Protein AF-A0A5M3Q2A0-F1 (afdb_monomer)

Radius of gyration: 18.18 Å; Cα contacts (8 Å, |Δi|>4): 314; chains: 1; bounding box: 42×41×50 Å

Nearest PDB structures (foldseek):
  7hg0-assembly3_C  TM=4.863E-01  e=3.220E+00  Homo sapiens
  9grt-assembly2_B  TM=4.838E-01  e=4.472E+00  Homo sapiens
  7hg0-assembly2_B  TM=4.103E-01  e=4.008E+00  Homo sapiens
  7hh6-assembly3_C  TM=4.462E-01  e=5.270E+00  Homo sapiens
  5vx6-assembly2_B  TM=1.676E-01  e=6.230E-01  Bacillus subtilis subsp. subtilis str. 168

Solvent-accessible surface area (backbone atoms only — not comparable to full-atom values): 9880 Å² total; per-residue (Å²): 130,89,76,76,44,31,24,44,64,92,50,59,88,55,35,67,35,31,39,71,50,89,71,68,88,89,46,79,68,50,44,37,32,24,45,41,86,51,73,72,76,45,77,45,47,42,71,60,45,62,73,46,38,39,75,61,50,70,65,61,62,71,65,61,54,57,42,82,50,30,34,33,46,91,69,67,44,96,64,68,41,61,29,33,30,57,70,35,45,42,93,81,16,39,47,51,32,20,38,67,70,38,50,50,52,45,39,74,67,64,55,61,46,47,77,40,76,91,77,42,27,40,38,35,50,68,48,86,91,43,57,81,92,61,19,64,47,78,28,58,59,46,76,46,68,47,100,88,39,82,43,62,28,24,47,68,61,75,86,42,69,30,40,73,55,56,77,90,75,64,129

Mean predicted aligned error: 7.07 Å

Secondary structure (DSSP, 8-state):
-----EEETTS-TTTT-EEE----GGGTTEEEEEETT--PPEEEEHHHHHHHEEEPPHHHHHH---EEEEEESTT-SSSPEEEEE-S-EETTEE--BEEHHHHHHHHHHSSEEEEETTTTEEEEE--TTS-GGGSEEEEE-EEEEETTEEEEEE-TTTTS-BEEEPGGG--

Structure (mmCIF, N/CA/C/O backbone):
data_AF-A0A5M3Q2A0-F1
#
_entry.id   AF-A0A5M3Q2A0-F1
#
loop_
_atom_site.group_PDB
_atom_site.id
_atom_site.type_symbol
_atom_site.label_atom_id
_atom_site.label_alt_id
_atom_site.label_comp_id
_atom_site.label_asym_id
_atom_site.label_entity_id
_atom_site.label_seq_id
_atom_site.pdbx_PDB_ins_code
_atom_site.Cartn_x
_atom_site.Cartn_y
_atom_site.Cartn_z
_atom_site.occupancy
_atom_site.B_iso_or_equiv
_atom_site.auth_seq_id
_atom_site.auth_comp_id
_atom_site.auth_asym_id
_atom_site.auth_atom_id
_atom_site.pdbx_PDB_model_num
ATOM 1 N N . MET A 1 1 ? 6.963 1.954 18.892 1.00 33.84 1 MET A N 1
ATOM 2 C CA . MET A 1 1 ? 5.756 1.931 19.747 1.00 33.84 1 MET A CA 1
ATOM 3 C C . MET A 1 1 ? 4.751 1.045 19.039 1.00 33.84 1 MET A C 1
ATOM 5 O O . MET A 1 1 ? 4.616 1.210 17.837 1.00 33.84 1 MET A O 1
ATOM 9 N N . SER A 1 2 ? 4.137 0.071 19.714 1.00 40.69 2 SER A N 1
ATOM 10 C CA . SER A 1 2 ? 3.077 -0.729 19.086 1.00 40.69 2 SER A CA 1
ATOM 11 C C . SER A 1 2 ? 1.859 0.172 18.900 1.00 40.69 2 SER A C 1
ATOM 13 O O . SER A 1 2 ? 1.256 0.597 19.886 1.00 40.69 2 SER A O 1
ATOM 15 N N . THR A 1 3 ? 1.567 0.553 17.660 1.00 63.84 3 THR A N 1
ATOM 16 C CA . THR A 1 3 ? 0.377 1.329 17.318 1.00 63.84 3 THR A CA 1
ATOM 17 C C . THR A 1 3 ? -0.783 0.346 17.248 1.00 63.84 3 THR A C 1
ATOM 19 O O . THR A 1 3 ? -0.898 -0.431 16.302 1.00 63.84 3 THR A O 1
ATOM 22 N N . ASP A 1 4 ? -1.606 0.316 18.293 1.00 82.06 4 ASP A N 1
ATOM 23 C CA . ASP A 1 4 ? -2.786 -0.544 18.325 1.00 82.06 4 ASP A CA 1
ATOM 24 C C . ASP A 1 4 ? -3.669 -0.280 17.094 1.00 82.06 4 ASP A C 1
ATOM 26 O O . ASP A 1 4 ? -4.100 0.850 16.867 1.00 82.06 4 ASP A O 1
ATOM 30 N N . THR A 1 5 ? -3.931 -1.326 16.307 1.00 87.88 5 THR A N 1
ATOM 31 C CA . THR A 1 5 ? -4.791 -1.260 15.118 1.00 87.88 5 THR A CA 1
ATOM 32 C C . THR A 1 5 ? -6.201 -1.717 15.469 1.00 87.88 5 THR A C 1
ATOM 34 O O . THR A 1 5 ? -6.376 -2.736 16.141 1.00 87.88 5 THR A O 1
ATOM 37 N N . TYR A 1 6 ? -7.207 -0.986 14.993 1.00 91.88 6 TYR A N 1
ATOM 38 C CA . TYR A 1 6 ? -8.621 -1.313 15.185 1.00 91.88 6 TYR A CA 1
ATOM 39 C C . TYR A 1 6 ? -9.318 -1.433 13.830 1.00 91.88 6 TYR A C 1
ATOM 41 O O . TYR A 1 6 ? -8.899 -0.790 12.871 1.00 91.88 6 TYR A O 1
ATOM 49 N N . ILE A 1 7 ? -10.374 -2.243 13.758 1.00 92.75 7 ILE A N 1
ATOM 50 C CA . ILE A 1 7 ? -11.272 -2.357 12.597 1.00 92.75 7 ILE A CA 1
ATOM 51 C C . ILE A 1 7 ? -12.733 -2.397 13.075 1.00 92.75 7 ILE A C 1
ATOM 53 O O . ILE A 1 7 ? -12.967 -2.810 14.220 1.00 92.75 7 ILE A O 1
ATOM 57 N N . PRO A 1 8 ? -13.719 -2.013 12.244 1.00 92.44 8 PRO A N 1
ATOM 58 C CA . PRO A 1 8 ? -15.124 -2.302 12.512 1.00 92.44 8 PRO A CA 1
ATOM 59 C C . PRO A 1 8 ? -15.338 -3.802 12.737 1.00 92.44 8 PRO A C 1
ATOM 61 O O . PRO A 1 8 ? -14.699 -4.634 12.086 1.00 92.44 8 PRO A O 1
ATOM 64 N N . LYS A 1 9 ? -16.200 -4.173 13.686 1.00 93.56 9 LYS A N 1
ATOM 65 C CA . LYS A 1 9 ? -16.413 -5.579 14.079 1.00 93.56 9 LYS A CA 1
ATOM 66 C C . LYS A 1 9 ? -16.978 -6.440 12.952 1.00 93.56 9 LYS A C 1
ATOM 68 O O . LYS A 1 9 ? -16.742 -7.644 12.943 1.00 93.56 9 LYS A O 1
ATOM 73 N N . GLU A 1 10 ? -17.713 -5.825 12.039 1.00 91.12 10 GLU A N 1
ATOM 74 C CA . GLU A 1 10 ? -18.283 -6.425 10.838 1.00 91.12 10 GLU A CA 1
ATOM 75 C C . GLU A 1 10 ? -17.240 -6.710 9.747 1.00 91.12 10 GLU A C 1
ATOM 77 O O . GLU A 1 10 ? -17.502 -7.510 8.850 1.00 91.12 10 GLU A O 1
ATOM 82 N N . ASN A 1 11 ? -16.054 -6.101 9.835 1.00 88.69 11 ASN A N 1
ATOM 83 C CA . ASN A 1 11 ? -15.006 -6.243 8.835 1.00 88.69 11 ASN A CA 1
ATOM 84 C C . ASN A 1 11 ? -13.978 -7.319 9.208 1.00 88.69 11 ASN A C 1
ATOM 86 O O . ASN A 1 11 ? -13.802 -7.719 10.364 1.00 88.69 11 ASN A O 1
ATOM 90 N N . THR A 1 12 ? -13.240 -7.758 8.188 1.00 86.81 12 THR A N 1
ATOM 91 C CA . THR A 1 12 ? -12.079 -8.640 8.334 1.00 86.81 12 THR A CA 1
ATOM 92 C C . THR A 1 12 ? -10.811 -7.847 8.059 1.00 86.81 12 THR A C 1
ATOM 94 O O . THR A 1 12 ? -10.735 -7.124 7.066 1.00 86.81 12 THR A O 1
ATOM 97 N N . TYR A 1 13 ? -9.814 -7.979 8.937 1.00 86.50 13 TYR A N 1
ATOM 98 C CA . TYR A 1 13 ? -8.511 -7.361 8.724 1.00 86.50 13 TYR A CA 1
ATOM 99 C C . TYR A 1 13 ? -7.904 -7.884 7.404 1.00 86.50 13 TYR A C 1
ATOM 101 O O . TYR A 1 13 ? -7.941 -9.093 7.177 1.00 86.50 13 TYR A O 1
ATOM 109 N N . PRO A 1 14 ? -7.361 -7.012 6.538 1.00 84.50 14 PRO A N 1
ATOM 110 C CA . PRO A 1 14 ? -6.960 -5.645 6.852 1.00 84.50 14 PRO A CA 1
ATOM 111 C C . PRO A 1 14 ? -7.940 -4.523 6.472 1.00 84.50 14 PRO A C 1
ATOM 113 O O . PRO A 1 14 ? -7.608 -3.346 6.616 1.00 84.50 14 PRO A O 1
ATOM 116 N N . ASN A 1 15 ? -9.163 -4.861 6.065 1.00 84.06 15 ASN A N 1
ATOM 117 C CA . ASN A 1 15 ? -10.140 -3.892 5.576 1.00 84.06 15 ASN A CA 1
ATOM 118 C C . ASN A 1 15 ? -10.833 -3.103 6.691 1.00 84.06 15 ASN A C 1
ATOM 120 O O . ASN A 1 15 ? -11.289 -3.651 7.697 1.00 84.06 15 ASN A O 1
ATOM 124 N N . GLY A 1 16 ? -10.937 -1.786 6.491 1.00 83.69 16 GLY A N 1
ATOM 125 C CA . GLY A 1 16 ? -11.481 -0.851 7.478 1.00 83.69 16 GLY A CA 1
ATOM 126 C C . GLY A 1 16 ? -10.552 -0.599 8.665 1.00 83.69 16 GLY A C 1
ATOM 127 O O . GLY A 1 16 ? -11.022 -0.171 9.716 1.00 83.69 16 GLY A O 1
ATOM 128 N N . ALA A 1 17 ? -9.253 -0.885 8.531 1.00 88.44 17 ALA A N 1
ATOM 129 C CA . ALA A 1 17 ? -8.281 -0.537 9.556 1.00 88.44 17 ALA A CA 1
ATOM 130 C C . ALA A 1 17 ? -8.294 0.972 9.815 1.00 88.44 17 ALA A C 1
ATOM 132 O O . ALA A 1 17 ? -8.385 1.773 8.888 1.00 88.44 17 ALA A O 1
ATOM 133 N N . ILE A 1 18 ? -8.209 1.351 11.086 1.00 88.69 18 ILE A N 1
ATOM 134 C CA . ILE A 1 18 ? -8.164 2.743 11.525 1.00 88.69 18 ILE A CA 1
ATOM 135 C C . ILE A 1 18 ? -6.938 2.998 12.398 1.00 88.69 18 ILE A C 1
ATOM 137 O O . ILE A 1 18 ? -6.455 2.114 13.116 1.00 88.69 18 ILE A O 1
ATOM 141 N N . THR A 1 19 ? -6.485 4.246 12.372 1.00 85.94 19 THR A N 1
ATOM 142 C CA . THR A 1 19 ? -5.445 4.777 13.249 1.00 85.94 19 THR A CA 1
ATOM 143 C C . THR A 1 19 ? -6.089 5.675 14.297 1.00 85.94 19 THR A C 1
ATOM 145 O O . THR A 1 19 ? -6.856 6.580 13.969 1.00 85.94 19 THR A O 1
ATOM 148 N N . ILE A 1 20 ? -5.767 5.448 15.572 1.00 87.50 20 ILE A N 1
ATOM 149 C CA . ILE A 1 20 ? -6.237 6.305 16.664 1.00 87.50 20 ILE A CA 1
ATOM 150 C C . ILE A 1 20 ? -5.435 7.608 16.675 1.00 87.50 20 ILE A C 1
ATOM 152 O O . ILE A 1 20 ? -4.225 7.610 16.901 1.00 87.50 20 ILE A O 1
ATOM 156 N N . CYS A 1 21 ? -6.128 8.728 16.493 1.00 80.06 21 CYS A N 1
ATOM 157 C CA . CYS A 1 21 ? -5.561 10.069 16.545 1.00 80.06 21 CYS A CA 1
ATOM 158 C C . CYS A 1 21 ? -5.752 10.619 17.963 1.00 80.06 21 CYS A C 1
ATOM 160 O O . CYS A 1 21 ? -6.803 11.171 18.282 1.00 80.06 21 CYS A O 1
ATOM 162 N N . ARG A 1 22 ? -4.780 10.463 18.865 1.00 66.56 22 ARG A N 1
ATOM 163 C CA . ARG A 1 22 ? -4.908 11.055 20.209 1.00 66.56 22 ARG A CA 1
ATOM 164 C C . ARG A 1 22 ? -4.638 12.562 20.148 1.00 66.56 22 ARG A C 1
ATOM 166 O O . ARG A 1 22 ? -3.514 12.961 19.869 1.00 66.56 22 ARG A O 1
ATOM 173 N N . PHE A 1 23 ? -5.634 13.388 20.474 1.00 54.94 23 PHE A N 1
ATOM 174 C CA . PHE A 1 23 ? -5.451 14.825 20.707 1.00 54.94 23 PHE A CA 1
ATOM 175 C C . PHE A 1 23 ? -6.057 15.244 22.051 1.00 54.94 23 PHE A C 1
ATOM 177 O O . PHE A 1 23 ? -7.256 15.077 22.235 1.00 54.94 23 PHE A O 1
ATOM 184 N N . SER A 1 24 ? -5.217 15.858 22.900 1.00 52.09 24 SER A N 1
ATOM 185 C CA . SER A 1 24 ? -5.520 16.666 24.101 1.00 52.09 24 SER A CA 1
ATOM 186 C C . SER A 1 24 ? -6.352 16.024 25.232 1.00 52.09 24 SER A C 1
ATOM 188 O O . SER A 1 24 ? -7.423 15.467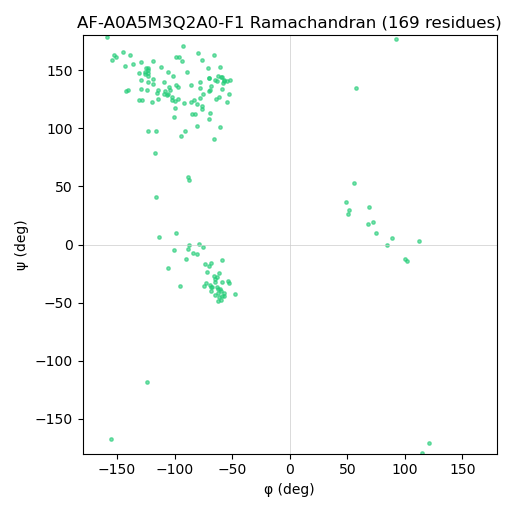 25.023 1.00 52.09 24 SER A O 1
ATOM 190 N N . GLU A 1 25 ? -5.901 16.208 26.481 1.00 57.47 25 GLU A N 1
ATOM 191 C CA . GLU A 1 25 ? -6.606 15.812 27.720 1.00 57.47 25 GLU A CA 1
ATOM 192 C C . GLU A 1 25 ? -7.999 16.460 27.880 1.00 57.47 25 GLU A C 1
ATOM 194 O O . GLU A 1 25 ? -8.804 16.013 28.694 1.00 57.47 25 GLU A O 1
ATOM 199 N N . GLN A 1 26 ? -8.318 17.489 27.085 1.00 60.12 26 GLN A N 1
ATOM 200 C CA . GLN A 1 26 ? -9.606 18.193 27.118 1.00 60.12 26 GLN A CA 1
ATOM 201 C C . GLN A 1 26 ? -10.768 17.408 26.473 1.00 60.12 26 GLN A C 1
ATOM 203 O O . GLN A 1 26 ? -11.906 17.873 26.512 1.00 60.12 26 GLN A O 1
ATOM 208 N N . GLU A 1 27 ? -10.516 16.219 25.913 1.00 61.53 27 GLU A N 1
ATOM 209 C CA . GLU A 1 27 ? -11.526 15.371 25.258 1.00 61.53 27 GLU A CA 1
ATOM 210 C C . GLU A 1 27 ? -11.752 14.017 25.948 1.00 61.53 27 GLU A C 1
ATOM 212 O O . GLU A 1 27 ? -11.930 12.985 25.299 1.00 61.53 27 GLU A O 1
ATOM 217 N N . ALA A 1 28 ? -11.773 14.008 27.282 1.00 71.88 28 ALA A N 1
ATOM 218 C CA . ALA A 1 28 ? -12.091 12.809 28.054 1.00 71.88 28 ALA A CA 1
ATOM 219 C C . ALA A 1 28 ? -13.427 12.165 27.604 1.00 71.88 28 ALA A C 1
ATOM 221 O O . ALA A 1 28 ? -14.457 12.837 27.503 1.00 71.88 28 ALA A O 1
ATOM 222 N N . GLY A 1 29 ? -13.405 10.854 27.336 1.00 81.75 29 GLY A N 1
ATOM 223 C CA . GLY A 1 29 ? -14.577 10.044 26.967 1.00 81.75 29 GLY A CA 1
ATOM 224 C C . GLY A 1 29 ? -14.903 9.965 25.469 1.00 81.75 29 GLY A C 1
ATOM 225 O O . GLY A 1 29 ? -15.936 9.395 25.105 1.00 81.75 29 GLY A O 1
ATOM 226 N N . TYR A 1 30 ? -14.057 10.517 24.592 1.00 87.62 30 TYR A N 1
ATOM 227 C CA . TYR A 1 30 ? -14.200 10.406 23.138 1.00 87.62 30 TYR A CA 1
ATOM 228 C C . TYR A 1 30 ? -12.957 9.795 22.491 1.00 87.62 30 TYR A C 1
ATOM 230 O O . TYR A 1 30 ? -11.828 10.066 22.891 1.00 87.62 30 TYR A O 1
ATOM 238 N N . VAL A 1 31 ? -13.177 9.018 21.430 1.00 88.50 31 VAL A N 1
ATOM 239 C CA . VAL A 1 31 ? -12.118 8.493 20.567 1.00 88.50 31 VAL A CA 1
ATOM 240 C C . VAL A 1 31 ? -12.138 9.251 19.248 1.00 88.50 31 VAL A C 1
ATOM 242 O O . VAL A 1 31 ? -13.184 9.377 18.603 1.00 88.50 31 VAL A O 1
ATOM 245 N N . LYS A 1 32 ? -10.964 9.746 18.856 1.00 89.81 32 LYS A N 1
ATOM 246 C CA . LYS A 1 32 ? -10.688 10.293 17.530 1.00 89.81 32 LYS A CA 1
ATOM 247 C C . LYS A 1 32 ? -9.872 9.299 16.727 1.00 89.81 32 LYS A C 1
ATOM 249 O O . LYS A 1 32 ? -8.906 8.729 17.237 1.00 89.81 32 LYS A O 1
ATOM 254 N N . PHE A 1 33 ? -10.248 9.100 15.478 1.00 89.69 33 PHE A N 1
ATOM 255 C CA . PHE A 1 33 ? -9.577 8.152 14.602 1.00 89.69 33 PHE A CA 1
ATOM 256 C C . PHE A 1 33 ? -9.763 8.544 13.141 1.00 89.69 33 PHE A C 1
ATOM 258 O O . PHE A 1 33 ? -10.704 9.257 12.798 1.00 89.69 33 PHE A O 1
ATOM 265 N N . ALA A 1 34 ? -8.875 8.058 12.288 1.00 87.56 34 ALA A N 1
ATOM 266 C CA . ALA A 1 34 ? -8.969 8.181 10.839 1.00 87.56 34 ALA A CA 1
ATOM 267 C C . ALA A 1 34 ? -8.791 6.794 10.203 1.00 87.56 34 ALA A C 1
ATOM 269 O O . ALA A 1 34 ? -8.200 5.916 10.844 1.00 87.56 34 ALA A O 1
ATOM 270 N N . PRO A 1 35 ? -9.277 6.572 8.970 1.00 85.75 35 PRO A N 1
ATOM 271 C CA . PRO A 1 35 ? -8.901 5.393 8.202 1.00 85.75 35 PRO A CA 1
ATOM 272 C C . PRO A 1 35 ? -7.375 5.258 8.129 1.00 85.75 35 PRO A C 1
ATOM 274 O O . PRO A 1 35 ? -6.640 6.247 8.055 1.00 85.75 35 PRO A O 1
ATOM 277 N N . MET A 1 36 ? -6.887 4.024 8.206 1.00 78.69 36 MET A N 1
ATOM 278 C CA . MET A 1 36 ? -5.476 3.724 8.004 1.00 78.69 36 MET A CA 1
ATOM 279 C C . MET A 1 36 ? -5.117 4.086 6.562 1.00 78.69 36 MET A C 1
ATOM 281 O O . MET A 1 36 ? -5.789 3.640 5.639 1.00 78.69 36 MET A O 1
ATOM 285 N N . GLY A 1 37 ? -4.098 4.931 6.395 1.00 68.88 37 GLY A N 1
ATOM 286 C CA . GLY A 1 37 ? -3.748 5.532 5.107 1.00 68.88 37 GLY A CA 1
ATOM 287 C C . GLY A 1 37 ? -4.205 6.988 4.935 1.00 68.88 37 GLY A C 1
ATOM 288 O O . GLY A 1 37 ? -3.675 7.695 4.089 1.00 68.88 37 GLY A O 1
ATOM 289 N N . GLY A 1 38 ? -5.099 7.492 5.790 1.00 71.94 38 GLY A N 1
ATOM 290 C CA . GLY A 1 38 ? -5.529 8.894 5.780 1.00 71.94 38 GLY A CA 1
ATOM 291 C C . GLY A 1 38 ? -7.005 9.071 5.431 1.00 71.94 38 GLY A C 1
ATOM 292 O O . GLY A 1 38 ? -7.742 8.107 5.257 1.00 71.94 38 GLY A O 1
ATOM 293 N N . GLY A 1 39 ? -7.460 10.324 5.386 1.00 76.81 39 GLY A N 1
ATOM 294 C CA . GLY A 1 39 ? -8.871 10.680 5.213 1.00 76.81 39 GLY A CA 1
ATOM 295 C C . GLY A 1 39 ? -9.422 11.516 6.376 1.00 76.81 39 GLY A C 1
ATOM 296 O O . GLY A 1 39 ? -8.658 11.984 7.226 1.00 76.81 39 GLY A O 1
ATOM 297 N N . PRO A 1 40 ? -10.747 11.748 6.426 1.00 83.00 40 PRO A N 1
ATOM 298 C CA . PRO A 1 40 ? -11.351 12.584 7.455 1.00 83.00 40 PRO A CA 1
ATOM 299 C C . PRO A 1 40 ? -11.165 11.981 8.852 1.00 83.00 40 PRO A C 1
ATOM 301 O O . PRO A 1 40 ? -11.295 10.774 9.062 1.00 83.00 40 PRO A O 1
ATOM 304 N N . VAL A 1 41 ? -10.901 12.849 9.830 1.00 88.31 41 VAL A N 1
ATOM 305 C CA . VAL A 1 41 ? -10.849 12.460 11.242 1.00 88.31 41 VAL A CA 1
ATOM 306 C C . VAL A 1 41 ? -12.270 12.384 11.788 1.00 88.31 41 VAL A C 1
ATOM 308 O O . VAL A 1 41 ? -13.002 13.375 11.818 1.00 88.31 41 VAL A O 1
ATOM 311 N N . TYR A 1 42 ? -12.640 11.207 12.274 1.00 89.44 42 TYR A N 1
ATOM 312 C CA . TYR A 1 42 ? -13.904 10.950 12.945 1.00 89.44 42 TYR A CA 1
ATOM 313 C C . TYR A 1 42 ? -13.760 11.086 14.458 1.00 89.44 42 TYR A C 1
ATOM 315 O O . TYR A 1 42 ? -12.673 10.950 15.023 1.00 89.44 42 TYR A O 1
ATOM 323 N N . ARG A 1 43 ? -14.889 11.332 15.127 1.00 90.81 43 ARG A N 1
ATOM 324 C CA . ARG A 1 43 ? -14.987 11.415 16.587 1.00 90.81 43 ARG A CA 1
ATOM 325 C C . ARG A 1 43 ? -16.267 10.749 17.072 1.00 90.81 43 ARG A C 1
ATOM 327 O O . ARG A 1 43 ? -17.345 11.049 16.561 1.00 90.81 43 ARG A O 1
ATOM 334 N N . MET A 1 44 ? -16.170 9.911 18.102 1.00 92.50 44 MET A N 1
ATOM 335 C CA . MET A 1 44 ? -17.343 9.335 18.774 1.00 92.50 44 MET A CA 1
ATOM 336 C C . MET A 1 44 ? -17.075 9.022 20.253 1.00 92.50 44 MET A C 1
ATOM 338 O O . MET A 1 44 ? -15.911 8.953 20.645 1.00 92.50 44 MET A O 1
ATOM 342 N N . PRO A 1 45 ? -18.121 8.853 21.085 1.00 92.44 45 PRO A N 1
ATOM 343 C CA . PRO A 1 45 ? -17.953 8.428 22.473 1.00 92.44 45 PRO A CA 1
ATOM 344 C C . PRO A 1 45 ? -17.240 7.076 22.573 1.00 92.44 45 PRO A C 1
ATOM 346 O O . PRO A 1 45 ? -17.493 6.190 21.756 1.00 92.44 45 PRO A O 1
ATOM 349 N N . GLU A 1 46 ? -16.409 6.900 23.599 1.00 89.94 46 GLU A N 1
ATOM 350 C CA . GLU A 1 46 ? -15.616 5.679 23.815 1.00 89.94 46 GLU A CA 1
ATOM 351 C C . GLU A 1 46 ? -16.482 4.415 23.896 1.00 89.94 46 GLU A C 1
ATOM 353 O O . GLU A 1 46 ? -16.212 3.448 23.193 1.00 89.94 46 GLU A O 1
ATOM 358 N N . ALA A 1 47 ? -17.604 4.459 24.621 1.00 90.88 47 ALA A N 1
ATOM 359 C CA . ALA A 1 47 ? -18.536 3.329 24.690 1.00 90.88 47 ALA A CA 1
ATOM 360 C C . ALA A 1 47 ? -19.055 2.906 23.301 1.00 90.88 47 ALA A C 1
ATOM 362 O O . ALA A 1 47 ? -19.090 1.724 22.971 1.00 90.88 47 ALA A O 1
ATOM 363 N N . LYS A 1 48 ? -19.390 3.877 22.440 1.00 93.50 48 LYS A N 1
ATOM 364 C CA . LYS A 1 48 ? -19.841 3.594 21.069 1.00 93.50 48 LYS A CA 1
ATOM 365 C C . LYS A 1 48 ? -18.701 3.054 20.202 1.00 93.50 48 LYS A C 1
ATOM 367 O O . LYS A 1 48 ? -18.929 2.213 19.331 1.00 93.50 48 LYS A O 1
ATOM 372 N N . PHE A 1 49 ? -17.479 3.528 20.434 1.00 92.62 49 PHE A N 1
ATOM 373 C CA . PHE A 1 49 ? -16.293 3.013 19.762 1.00 92.62 49 PHE A CA 1
ATOM 374 C C . PHE A 1 49 ? -16.068 1.538 20.108 1.00 92.62 49 PHE A C 1
ATOM 376 O O . PHE A 1 49 ? -15.936 0.722 19.203 1.00 92.62 49 PHE A O 1
ATOM 383 N N . GLU A 1 50 ? -16.114 1.171 21.388 1.00 91.38 50 GLU A N 1
ATOM 384 C CA . GLU A 1 50 ? -15.970 -0.220 21.837 1.00 91.38 50 GLU A CA 1
ATOM 385 C C . GLU A 1 50 ? -17.108 -1.130 21.356 1.00 91.38 50 GLU A C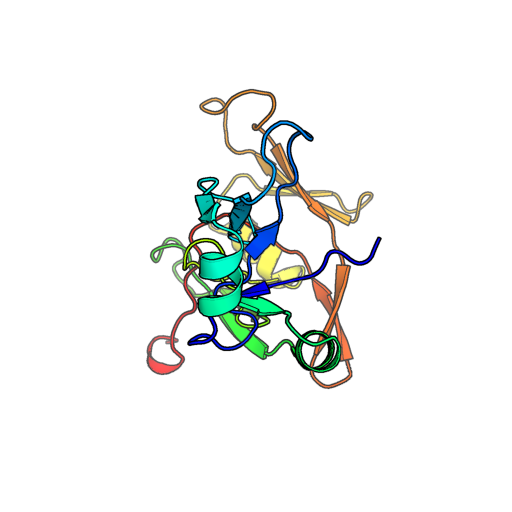 1
ATOM 387 O O . GLU A 1 50 ? -16.900 -2.324 21.132 1.00 91.38 50 GLU A O 1
ATOM 392 N N . GLU A 1 51 ? -18.315 -0.592 21.158 1.00 94.94 51 GLU A N 1
ATOM 393 C CA . GLU A 1 51 ? -19.433 -1.313 20.539 1.00 94.94 51 GLU A CA 1
ATOM 394 C C . GLU A 1 51 ? -19.193 -1.596 19.051 1.00 94.94 51 GLU A C 1
ATOM 396 O O . GLU A 1 51 ? -19.542 -2.684 18.590 1.00 94.94 51 GLU A O 1
ATOM 401 N N . THR A 1 52 ? -18.552 -0.670 18.333 1.00 94.56 52 THR A N 1
ATOM 402 C CA . THR A 1 52 ? -18.420 -0.698 16.863 1.00 94.56 52 THR A CA 1
ATOM 403 C C . THR A 1 52 ? -17.110 -1.331 16.391 1.00 94.56 52 THR A C 1
ATOM 405 O O . THR A 1 52 ? -17.087 -2.032 15.385 1.00 94.56 52 THR A O 1
ATOM 408 N N . PHE A 1 53 ? -16.014 -1.126 17.121 1.00 94.44 53 PHE A N 1
ATOM 409 C CA . PHE A 1 53 ? -14.669 -1.521 16.715 1.00 94.44 53 PHE A CA 1
ATOM 410 C C . PHE A 1 53 ? -14.120 -2.642 17.590 1.00 94.44 53 PHE A C 1
ATOM 412 O O . PHE A 1 53 ? -14.459 -2.791 18.766 1.00 94.44 53 PHE A O 1
ATOM 419 N N . ARG A 1 54 ? -13.219 -3.432 17.011 1.00 93.94 54 ARG A N 1
ATOM 420 C CA . ARG A 1 54 ? -12.383 -4.384 17.739 1.00 93.94 54 ARG A CA 1
ATOM 421 C C . ARG A 1 54 ? -10.919 -4.098 17.471 1.00 93.94 54 ARG A C 1
ATOM 423 O O . ARG A 1 54 ? -10.540 -3.699 16.371 1.00 93.94 54 ARG A O 1
ATOM 430 N N . LYS A 1 55 ? -10.092 -4.358 18.477 1.00 92.00 55 LYS A N 1
ATOM 431 C CA . LYS A 1 55 ? -8.643 -4.383 18.308 1.00 92.00 55 LYS A CA 1
ATOM 432 C C . LYS A 1 55 ? -8.263 -5.592 17.453 1.00 92.00 55 LYS A C 1
ATOM 434 O O . LYS A 1 55 ? -8.748 -6.699 17.695 1.00 92.00 55 LYS A O 1
ATOM 439 N N . VAL A 1 56 ? -7.407 -5.375 16.463 1.00 91.00 56 VAL A N 1
ATOM 440 C CA . VAL A 1 56 ? -6.850 -6.449 15.639 1.00 91.00 56 VAL A CA 1
ATOM 441 C C . VAL A 1 56 ? -5.794 -7.177 16.462 1.00 91.00 56 VAL A C 1
ATOM 443 O O . VAL A 1 56 ? -4.925 -6.551 17.076 1.00 91.00 56 VAL A O 1
ATOM 446 N N . SER A 1 57 ? -5.884 -8.504 16.519 1.00 90.06 57 SER A N 1
ATOM 447 C CA . SER A 1 57 ? -4.891 -9.300 17.239 1.00 90.06 57 SER A CA 1
ATOM 448 C C . SER A 1 57 ? -3.553 -9.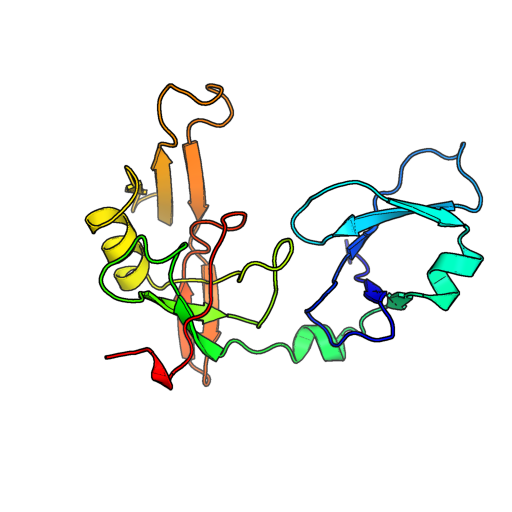317 16.495 1.00 90.06 57 SER A C 1
ATOM 450 O O . SER A 1 57 ? -3.505 -9.260 15.268 1.00 90.06 57 SER A O 1
ATOM 452 N N . GLN A 1 58 ? -2.445 -9.480 17.224 1.00 85.69 58 GLN A N 1
ATOM 453 C CA . GLN A 1 58 ? -1.130 -9.627 16.589 1.00 85.69 58 GLN A CA 1
ATOM 454 C C . GLN A 1 58 ? -1.086 -10.833 15.638 1.00 85.69 58 GLN A C 1
ATOM 456 O O . GLN A 1 58 ? -0.407 -10.792 14.621 1.00 85.69 58 GLN A O 1
ATOM 461 N N . ASN A 1 59 ? -1.836 -11.895 15.949 1.00 87.75 59 ASN A N 1
ATOM 462 C CA . ASN A 1 59 ? -1.941 -13.065 15.087 1.00 87.75 59 ASN A CA 1
ATOM 463 C C . ASN A 1 59 ? -2.620 -12.732 13.750 1.00 87.75 59 ASN A C 1
ATOM 465 O O . ASN A 1 59 ? -2.134 -13.155 12.712 1.00 87.75 59 ASN A O 1
ATOM 469 N N . GLU A 1 60 ? -3.709 -11.959 13.748 1.00 88.81 60 GLU A N 1
ATOM 470 C CA . GLU A 1 60 ? -4.330 -11.492 12.498 1.00 88.81 60 GLU A CA 1
ATOM 471 C C . GLU A 1 60 ? -3.376 -10.613 11.689 1.00 88.81 60 GLU A C 1
ATOM 473 O O . GLU A 1 60 ? -3.263 -10.809 10.485 1.00 88.81 60 GLU A O 1
ATOM 478 N N . ILE A 1 61 ? -2.639 -9.711 12.348 1.00 84.94 61 ILE A N 1
ATOM 479 C CA . ILE A 1 61 ? -1.633 -8.867 11.688 1.00 84.94 61 ILE A CA 1
ATOM 480 C C . ILE A 1 61 ? -0.553 -9.727 11.023 1.00 84.94 61 ILE A C 1
ATOM 482 O O . ILE A 1 61 ? -0.231 -9.517 9.859 1.00 84.94 61 ILE A O 1
ATOM 486 N N . ASN A 1 62 ? -0.026 -10.717 11.745 1.00 83.62 62 ASN A N 1
ATOM 487 C CA . ASN A 1 62 ? 1.049 -11.584 11.259 1.00 83.62 62 ASN A CA 1
ATOM 488 C C . ASN A 1 62 ? 0.592 -12.572 10.174 1.00 83.62 62 ASN A C 1
ATOM 490 O O . ASN A 1 62 ? 1.420 -13.067 9.415 1.00 83.62 62 ASN A O 1
ATOM 494 N N . ASN A 1 63 ? -0.703 -12.892 10.119 1.00 85.88 63 ASN A N 1
ATOM 495 C CA . ASN A 1 63 ? -1.257 -13.819 9.131 1.00 85.88 63 ASN A CA 1
ATOM 496 C C . ASN A 1 63 ? -1.679 -13.134 7.831 1.00 85.88 63 ASN A C 1
ATOM 498 O O . ASN A 1 63 ? -2.073 -13.828 6.897 1.00 85.88 63 ASN A O 1
ATOM 502 N N . VAL A 1 64 ? -1.589 -11.806 7.740 1.00 86.88 64 VAL A N 1
ATOM 503 C CA . VAL A 1 64 ? -1.767 -11.124 6.462 1.00 86.88 64 VAL A CA 1
ATOM 504 C C . VAL A 1 64 ? -0.588 -11.457 5.559 1.00 86.88 64 VAL A C 1
ATOM 506 O O . VAL A 1 64 ? 0.551 -11.091 5.834 1.00 86.88 64 VAL A O 1
ATOM 509 N N . GLN A 1 65 ? -0.891 -12.181 4.489 1.00 90.50 65 GLN A N 1
ATOM 510 C CA . GLN A 1 65 ? 0.068 -12.583 3.472 1.00 90.50 65 GLN A CA 1
ATOM 511 C C . GLN A 1 65 ? -0.138 -11.745 2.218 1.00 90.50 65 GLN A C 1
ATOM 513 O O . GLN A 1 65 ? -1.260 -11.348 1.897 1.00 90.50 65 GLN A O 1
ATOM 518 N N . TYR A 1 66 ? 0.953 -11.510 1.500 1.00 93.56 66 TYR A N 1
ATOM 519 C CA . TYR A 1 66 ? 0.865 -10.992 0.148 1.00 93.56 66 TYR A CA 1
ATOM 520 C C . TYR A 1 66 ? 0.302 -12.061 -0.786 1.00 93.56 66 TYR A C 1
ATOM 522 O O . TYR A 1 66 ? 0.618 -13.247 -0.663 1.00 93.56 66 TYR A O 1
ATOM 530 N N . ARG A 1 67 ? -0.508 -11.622 -1.744 1.00 94.75 67 ARG A N 1
ATOM 531 C CA . ARG A 1 67 ? -0.925 -12.404 -2.907 1.00 94.75 67 ARG A CA 1
ATOM 532 C C . ARG A 1 67 ? -0.617 -11.630 -4.180 1.00 94.75 67 ARG A C 1
ATOM 534 O O . ARG A 1 67 ? -0.668 -10.402 -4.165 1.00 94.75 67 ARG A O 1
ATOM 541 N N . ALA A 1 68 ? -0.318 -12.349 -5.255 1.00 96.00 68 ALA A N 1
ATOM 542 C CA . ALA A 1 68 ? -0.191 -11.754 -6.577 1.00 96.00 68 ALA A CA 1
ATOM 543 C C . ALA A 1 68 ? -1.567 -11.302 -7.094 1.00 96.00 68 ALA A C 1
ATOM 545 O O . ALA A 1 68 ? -2.579 -11.966 -6.840 1.00 96.00 68 ALA A O 1
ATOM 546 N N . ALA A 1 69 ? -1.590 -10.174 -7.795 1.00 95.38 69 ALA A N 1
ATOM 547 C CA . ALA A 1 69 ? -2.756 -9.633 -8.486 1.00 95.38 69 ALA A CA 1
ATOM 548 C C . ALA A 1 69 ? -2.309 -8.647 -9.580 1.00 95.38 69 ALA A C 1
ATOM 550 O O . ALA A 1 69 ? -1.112 -8.407 -9.761 1.00 95.38 69 ALA A O 1
ATOM 551 N N . TYR A 1 70 ? -3.274 -8.098 -10.311 1.00 94.94 70 TYR A N 1
ATOM 552 C CA . TYR A 1 70 ? -3.051 -7.111 -11.360 1.00 94.94 70 TYR A CA 1
ATOM 553 C C . TYR A 1 70 ? -3.763 -5.815 -11.004 1.00 94.94 70 TYR A C 1
ATOM 555 O O . TYR A 1 70 ? -4.860 -5.855 -10.448 1.00 94.94 70 TYR A O 1
ATOM 563 N N . PHE A 1 71 ? -3.138 -4.682 -11.316 1.00 94.44 71 PHE A N 1
ATOM 564 C CA . PHE A 1 71 ? -3.615 -3.373 -10.884 1.00 94.44 71 PHE A CA 1
ATOM 565 C C . PHE A 1 71 ? -3.678 -2.374 -12.032 1.00 94.44 71 PHE A C 1
ATOM 567 O O . PHE A 1 71 ? -2.862 -2.421 -12.953 1.00 94.44 71 PHE A O 1
ATOM 574 N N . ASN A 1 72 ? -4.64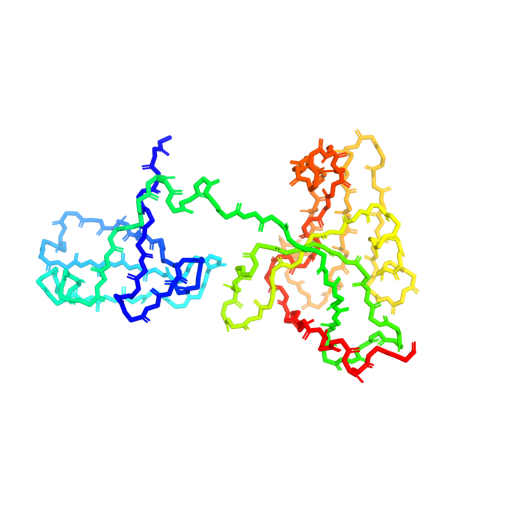2 -1.463 -11.962 1.00 92.44 72 ASN A N 1
ATOM 575 C CA . ASN A 1 72 ? -4.788 -0.348 -12.893 1.00 92.44 72 ASN A CA 1
ATOM 576 C C . ASN A 1 72 ? -5.309 0.888 -12.139 1.00 92.44 72 ASN A C 1
ATOM 578 O O . ASN A 1 72 ? -5.771 0.767 -11.009 1.00 92.44 72 ASN A O 1
ATOM 582 N N . ILE A 1 73 ? -5.232 2.066 -12.746 1.00 89.25 73 ILE A N 1
ATOM 583 C CA . ILE A 1 73 ? -5.832 3.301 -12.224 1.00 89.25 73 ILE A CA 1
ATOM 584 C C . ILE A 1 73 ? -6.895 3.724 -13.222 1.00 89.25 73 ILE A C 1
ATOM 586 O O . ILE A 1 73 ? -6.545 4.299 -14.242 1.00 89.25 73 ILE A O 1
ATOM 590 N N . ASP A 1 74 ? -8.167 3.397 -12.980 1.00 81.44 74 ASP A N 1
ATOM 591 C CA . ASP A 1 74 ? -9.286 3.778 -13.865 1.00 81.44 74 ASP A CA 1
ATOM 592 C C . ASP A 1 74 ? -9.035 3.472 -15.365 1.00 81.44 74 ASP A C 1
ATOM 594 O O . ASP A 1 74 ? -9.366 4.251 -16.257 1.00 81.44 74 ASP A O 1
ATOM 598 N N . GLY A 1 75 ? -8.358 2.354 -15.658 1.00 76.19 75 GLY A N 1
ATOM 599 C CA . GLY A 1 75 ? -7.987 1.978 -17.028 1.00 76.19 75 GLY A CA 1
ATOM 600 C C . GLY A 1 75 ? -6.947 2.889 -17.696 1.00 76.19 75 GLY A C 1
ATOM 601 O O . GLY A 1 75 ? -6.831 2.868 -18.918 1.00 76.19 75 GLY A O 1
ATOM 602 N N . ALA A 1 76 ? -6.203 3.691 -16.928 1.00 79.31 76 ALA A N 1
ATOM 603 C CA . ALA A 1 76 ? -5.150 4.577 -17.427 1.00 79.31 76 ALA A CA 1
ATOM 604 C C . ALA A 1 76 ? -4.012 3.821 -18.125 1.00 79.31 76 ALA A C 1
ATOM 606 O O . ALA A 1 76 ? -3.316 4.401 -18.957 1.00 79.31 76 ALA A O 1
ATOM 607 N N . TYR A 1 77 ? -3.830 2.545 -17.790 1.00 79.31 77 TYR A N 1
ATOM 608 C CA . TYR A 1 77 ? -2.853 1.664 -18.416 1.00 79.31 77 TYR A CA 1
ATOM 609 C C . TYR A 1 77 ? -3.549 0.696 -19.371 1.00 79.31 77 TYR A C 1
ATOM 611 O O . TYR A 1 77 ? -4.543 0.069 -18.994 1.00 79.31 77 TYR A O 1
ATOM 619 N N . ASP A 1 78 ? -3.003 0.555 -20.583 1.00 79.62 78 ASP A N 1
ATOM 620 C CA . ASP A 1 78 ? -3.526 -0.365 -21.604 1.00 79.62 78 ASP A CA 1
ATOM 621 C C . ASP A 1 78 ? -3.512 -1.816 -21.093 1.00 79.62 78 ASP A C 1
ATOM 623 O O . ASP A 1 78 ? -4.473 -2.560 -21.290 1.00 79.62 78 ASP A O 1
ATOM 627 N N . ASP A 1 79 ? -2.446 -2.184 -20.375 1.00 84.62 79 ASP A N 1
ATOM 628 C CA . ASP A 1 79 ? -2.275 -3.490 -19.747 1.00 84.62 79 ASP A CA 1
ATOM 629 C C . ASP A 1 79 ? -2.230 -3.352 -18.213 1.00 84.62 79 ASP A C 1
ATOM 631 O O . ASP A 1 79 ? -1.432 -2.565 -17.689 1.00 84.62 79 ASP A O 1
ATOM 635 N N . PRO A 1 80 ? -3.018 -4.145 -17.459 1.00 90.38 80 PRO A N 1
ATOM 636 C CA . PRO A 1 80 ? -2.912 -4.206 -16.008 1.00 90.38 80 PRO A CA 1
ATOM 637 C C . PRO A 1 80 ? -1.507 -4.601 -15.544 1.00 90.38 80 PRO A C 1
ATOM 639 O O . PRO A 1 8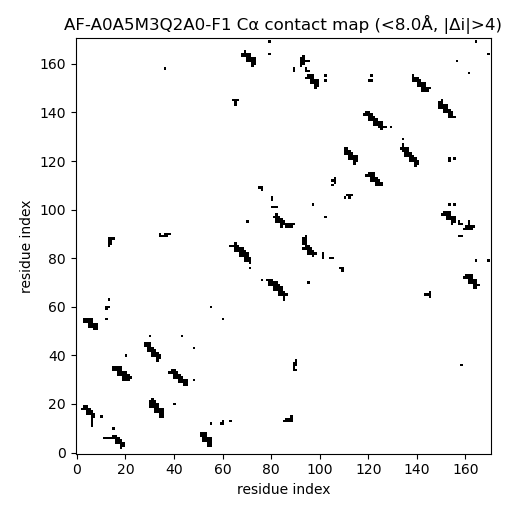0 ? -0.856 -5.488 -16.104 1.00 90.38 80 PRO A O 1
ATOM 642 N N . ILE A 1 81 ? -1.053 -3.985 -14.459 1.00 92.25 81 ILE A N 1
ATOM 643 C CA . ILE A 1 81 ? 0.329 -4.100 -14.003 1.00 92.25 81 ILE A CA 1
ATOM 644 C C . ILE A 1 81 ? 0.420 -5.173 -12.917 1.00 92.25 81 ILE A C 1
ATOM 646 O O . ILE A 1 81 ? -0.312 -5.103 -11.924 1.00 92.25 81 ILE A O 1
ATOM 650 N N . PRO A 1 82 ? 1.297 -6.182 -13.076 1.00 94.69 82 PRO A N 1
ATOM 651 C CA . PRO A 1 82 ? 1.434 -7.245 -12.095 1.00 94.69 82 PRO A CA 1
ATOM 652 C C . PRO A 1 82 ? 2.087 -6.711 -10.820 1.00 94.69 82 PRO A C 1
ATOM 654 O O . PRO A 1 82 ? 3.140 -6.070 -10.862 1.00 94.69 82 PRO A O 1
ATOM 657 N N . GLY A 1 83 ? 1.491 -7.032 -9.677 1.00 95.88 83 GLY A N 1
ATOM 658 C CA . GLY A 1 83 ? 2.007 -6.650 -8.370 1.00 95.88 83 GLY A CA 1
ATOM 659 C C . GLY A 1 83 ? 1.538 -7.590 -7.271 1.00 95.88 83 GLY A C 1
ATOM 660 O O . GLY A 1 83 ? 0.970 -8.659 -7.514 1.00 95.88 83 GLY A O 1
ATOM 661 N N . TYR A 1 84 ? 1.753 -7.163 -6.035 1.00 96.69 84 TYR A N 1
ATOM 662 C CA . TYR A 1 84 ? 1.324 -7.881 -4.847 1.00 96.69 84 TYR A CA 1
ATOM 663 C C . TYR A 1 84 ? 0.441 -6.998 -3.982 1.00 96.69 84 TYR A C 1
ATOM 665 O O . TYR A 1 84 ? 0.610 -5.785 -3.918 1.00 96.69 84 TYR A O 1
ATOM 673 N N . THR A 1 85 ? -0.478 -7.613 -3.252 1.00 94.31 85 THR A N 1
ATOM 674 C CA . THR A 1 85 ? -1.267 -6.909 -2.245 1.00 94.31 85 THR A CA 1
ATOM 675 C C . THR A 1 85 ? -1.515 -7.787 -1.036 1.00 94.31 85 THR A C 1
ATOM 677 O O . THR A 1 85 ? -1.561 -9.013 -1.116 1.00 94.31 85 THR A O 1
ATOM 680 N N . THR A 1 86 ? -1.715 -7.132 0.099 1.00 91.00 86 THR A N 1
ATOM 681 C CA . THR A 1 86 ? -2.243 -7.750 1.318 1.00 91.00 86 THR A CA 1
ATOM 682 C C . THR A 1 86 ? -3.774 -7.740 1.366 1.00 91.00 86 THR A C 1
ATOM 684 O O . THR A 1 86 ? -4.368 -8.191 2.345 1.00 91.00 86 THR A O 1
ATOM 687 N N . GLY A 1 87 ? -4.422 -7.180 0.339 1.00 88.88 87 GLY A N 1
ATOM 688 C CA . GLY A 1 87 ? -5.847 -6.862 0.339 1.00 88.88 87 GLY A CA 1
ATOM 689 C C . GLY A 1 87 ? -6.192 -5.633 1.181 1.00 88.88 87 GLY A C 1
ATOM 690 O O . GLY A 1 87 ? -7.367 -5.408 1.439 1.00 88.88 87 GLY A O 1
ATOM 691 N N . ARG A 1 88 ? -5.190 -4.867 1.644 1.00 86.00 88 ARG A N 1
ATOM 692 C CA . ARG A 1 88 ? -5.395 -3.557 2.274 1.00 86.00 88 ARG A CA 1
ATOM 693 C C . ARG A 1 88 ? -5.957 -2.572 1.264 1.00 86.00 88 ARG A C 1
ATOM 695 O O . ARG A 1 88 ? -5.514 -2.549 0.118 1.00 86.00 88 ARG A O 1
ATOM 702 N N . LEU A 1 89 ? -6.879 -1.744 1.747 1.00 85.81 89 LEU A N 1
ATOM 703 C CA . LEU A 1 89 ? -7.475 -0.670 0.975 1.00 85.81 89 LEU A CA 1
ATOM 704 C C . LEU A 1 89 ? -7.188 0.692 1.612 1.00 85.81 89 LEU A C 1
ATOM 706 O O . LEU A 1 89 ? -7.339 0.851 2.827 1.00 85.81 89 LEU A O 1
ATOM 710 N N . TRP A 1 90 ? -6.873 1.674 0.774 1.00 81.94 90 TRP A N 1
ATOM 711 C CA . TRP A 1 90 ? -6.802 3.093 1.093 1.00 81.94 90 TRP A CA 1
ATOM 712 C C . TRP A 1 90 ? -8.078 3.783 0.601 1.00 81.94 90 TRP A C 1
ATOM 714 O O . TRP A 1 90 ? -8.313 3.870 -0.596 1.00 81.94 90 TRP A O 1
ATOM 724 N N . ASN A 1 91 ? -8.960 4.229 1.503 1.00 78.44 91 ASN A N 1
ATOM 725 C CA . ASN A 1 91 ? -10.257 4.835 1.136 1.00 78.44 91 ASN A CA 1
ATOM 726 C C . ASN A 1 91 ? -11.114 4.012 0.142 1.00 78.44 91 ASN A C 1
ATOM 728 O O . ASN A 1 91 ? -11.964 4.565 -0.549 1.00 78.44 91 ASN A O 1
ATOM 732 N N . GLY A 1 92 ? -10.928 2.689 0.108 1.00 81.44 92 GLY A N 1
ATOM 733 C CA . GLY A 1 92 ? -11.613 1.780 -0.818 1.00 81.44 92 GLY A CA 1
ATOM 734 C C . GLY A 1 92 ? -10.786 1.369 -2.038 1.00 81.44 92 GLY A C 1
ATOM 735 O O . GLY A 1 92 ? -11.150 0.390 -2.678 1.00 81.44 92 GLY A O 1
ATOM 736 N N . PHE A 1 93 ? -9.665 2.038 -2.300 1.00 88.31 93 PHE A N 1
ATOM 737 C CA . PHE A 1 93 ? -8.737 1.727 -3.387 1.00 88.31 93 PHE A CA 1
ATOM 738 C C . PHE A 1 93 ? -7.674 0.729 -2.948 1.00 88.31 93 PHE A C 1
ATOM 740 O O . PHE A 1 93 ? -7.288 0.706 -1.779 1.00 88.31 93 PHE A O 1
ATOM 747 N N . ALA A 1 94 ? -7.206 -0.108 -3.865 1.00 91.25 94 ALA A N 1
ATOM 748 C CA . ALA A 1 94 ? -6.168 -1.088 -3.592 1.00 91.25 94 ALA A CA 1
ATOM 749 C C . ALA A 1 94 ? -4.856 -0.423 -3.145 1.00 91.25 94 ALA A C 1
ATOM 751 O O . ALA A 1 94 ? -4.540 0.706 -3.500 1.00 91.25 94 ALA A O 1
ATOM 752 N N . MET A 1 95 ? -4.067 -1.151 -2.359 1.00 92.25 95 MET A N 1
ATOM 753 C CA . MET A 1 95 ? -2.704 -0.751 -1.995 1.00 92.25 95 MET A CA 1
ATOM 754 C C . MET A 1 95 ? -1.719 -1.787 -2.547 1.00 92.25 95 MET A C 1
ATOM 756 O O . MET A 1 95 ? -1.338 -2.717 -1.819 1.00 92.25 95 MET A O 1
ATOM 760 N N . PRO A 1 96 ? -1.394 -1.725 -3.850 1.00 95.06 96 PRO A N 1
ATOM 761 C CA . PRO A 1 96 ? -0.440 -2.631 -4.459 1.00 95.06 96 PRO A CA 1
ATOM 762 C C . PRO A 1 96 ? 1.003 -2.270 -4.117 1.00 95.06 96 PRO A C 1
ATOM 764 O O . PRO A 1 96 ? 1.338 -1.142 -3.763 1.00 95.06 96 PRO A O 1
ATOM 767 N N . VAL A 1 97 ? 1.872 -3.262 -4.262 1.00 96.69 97 VAL A N 1
ATOM 768 C CA . VAL A 1 97 ? 3.324 -3.096 -4.262 1.00 96.69 97 VAL A CA 1
ATOM 769 C C . VAL A 1 97 ? 3.884 -3.802 -5.489 1.00 96.69 97 VAL A C 1
ATOM 771 O O . VAL A 1 97 ? 3.412 -4.879 -5.864 1.00 96.69 97 VAL A O 1
ATOM 774 N N . PHE A 1 98 ? 4.888 -3.208 -6.119 1.00 96.62 98 PHE A N 1
ATOM 775 C CA . PHE A 1 98 ? 5.398 -3.653 -7.414 1.00 96.62 98 PHE A CA 1
ATOM 776 C C . PHE A 1 98 ? 6.885 -3.971 -7.327 1.00 96.62 98 PHE A C 1
ATOM 778 O O . PHE A 1 98 ? 7.634 -3.239 -6.690 1.00 96.62 98 PHE A O 1
ATOM 785 N N . GLU A 1 99 ? 7.336 -5.037 -7.988 1.00 97.38 99 GLU A N 1
ATOM 786 C CA . GLU A 1 99 ? 8.771 -5.220 -8.254 1.00 97.38 99 GLU A CA 1
ATOM 787 C C . GLU A 1 99 ? 9.276 -4.130 -9.210 1.00 97.38 99 GLU A C 1
ATOM 789 O O . GLU A 1 99 ? 8.484 -3.521 -9.934 1.00 97.38 99 GLU A O 1
ATOM 794 N N . GLU A 1 100 ? 10.597 -3.932 -9.276 1.00 95.62 100 GLU A N 1
ATOM 795 C CA . GLU A 1 100 ? 11.240 -2.926 -10.142 1.00 95.62 100 GLU A CA 1
ATOM 796 C C . GLU A 1 100 ? 10.696 -2.964 -11.578 1.00 95.62 100 GLU A C 1
ATOM 798 O O . GLU A 1 100 ? 10.370 -1.928 -12.144 1.00 95.62 100 GLU A O 1
ATOM 803 N N . LYS A 1 101 ? 10.500 -4.159 -12.153 1.00 93.88 101 LYS A N 1
ATOM 804 C CA . LYS A 1 101 ? 9.934 -4.307 -13.502 1.00 93.88 101 LYS A CA 1
ATOM 805 C C . LYS A 1 101 ? 8.533 -3.692 -13.627 1.00 93.88 101 LYS A C 1
ATOM 807 O O . LYS A 1 101 ? 8.260 -3.033 -14.623 1.00 93.88 101 LYS A O 1
ATOM 812 N N . GLY A 1 102 ? 7.654 -3.921 -12.651 1.00 92.50 102 GLY A N 1
ATOM 813 C CA . GLY A 1 102 ? 6.305 -3.348 -12.648 1.00 92.50 102 GLY A CA 1
ATOM 814 C C . GLY A 1 102 ? 6.341 -1.833 -12.447 1.00 92.50 102 GLY A C 1
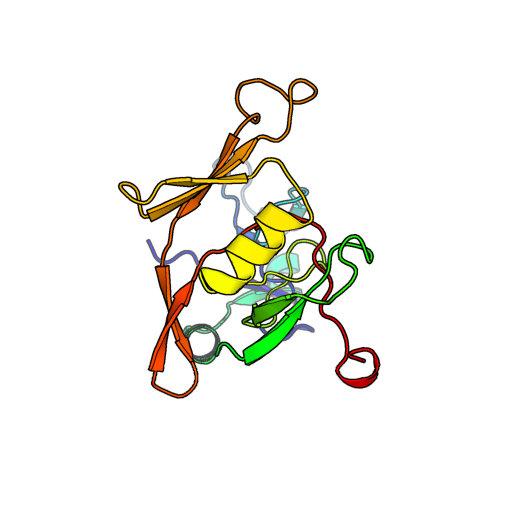ATOM 815 O O . GLY A 1 102 ? 5.651 -1.104 -13.152 1.00 92.50 102 GLY A O 1
ATOM 816 N N . ALA A 1 103 ? 7.219 -1.349 -11.566 1.00 92.31 103 ALA A N 1
ATOM 817 C CA . ALA A 1 103 ? 7.444 0.083 -11.380 1.00 92.31 103 ALA A CA 1
ATOM 818 C C . ALA A 1 103 ? 7.999 0.761 -12.649 1.00 92.31 103 ALA A C 1
ATOM 820 O O . ALA A 1 103 ? 7.588 1.862 -12.997 1.00 92.31 103 ALA A O 1
ATOM 821 N N . LEU A 1 104 ? 8.868 0.094 -13.408 1.00 90.69 104 LEU A N 1
ATOM 822 C CA . LEU A 1 104 ? 9.342 0.612 -14.694 1.00 90.69 104 LEU A CA 1
ATOM 823 C C . LEU A 1 104 ? 8.229 0.654 -15.751 1.00 90.69 104 LEU A C 1
ATOM 825 O O . LEU A 1 104 ? 8.155 1.627 -16.493 1.00 90.69 104 LEU A O 1
ATOM 829 N N . MET A 1 105 ? 7.319 -0.327 -15.779 1.00 89.25 105 MET A N 1
ATOM 830 C CA . MET A 1 105 ? 6.136 -0.269 -16.656 1.00 89.25 105 MET A CA 1
ATOM 831 C C . MET A 1 105 ? 5.251 0.946 -16.340 1.00 89.25 105 MET A C 1
ATOM 833 O O . MET A 1 105 ? 4.749 1.588 -17.260 1.00 89.25 105 MET A O 1
ATOM 837 N N . LEU A 1 106 ? 5.103 1.297 -15.056 1.00 87.69 106 LEU A N 1
ATOM 838 C CA . LEU A 1 106 ? 4.398 2.514 -14.640 1.00 87.69 106 LEU A CA 1
ATOM 839 C C . LEU A 1 106 ? 5.071 3.779 -15.171 1.00 87.69 106 LEU A C 1
ATOM 841 O O . LEU A 1 106 ? 4.381 4.662 -15.675 1.00 87.69 106 LEU A O 1
ATOM 845 N N . ALA A 1 107 ? 6.401 3.859 -15.073 1.00 86.88 107 ALA A N 1
ATOM 846 C CA . ALA A 1 107 ? 7.167 5.003 -15.570 1.00 86.88 107 ALA A CA 1
ATOM 847 C C . ALA A 1 107 ? 7.081 5.144 -17.097 1.00 86.88 107 ALA A C 1
ATOM 849 O O . ALA A 1 107 ? 7.114 6.254 -17.616 1.00 86.88 107 ALA A O 1
ATOM 850 N N . GLU A 1 108 ? 6.967 4.031 -17.826 1.00 85.38 108 GLU A N 1
ATOM 851 C CA . GLU A 1 108 ? 6.834 4.048 -19.287 1.00 85.38 108 GLU A CA 1
ATOM 852 C C . GLU A 1 108 ? 5.453 4.526 -19.759 1.00 85.38 108 GLU A C 1
ATOM 854 O O . GLU A 1 108 ? 5.359 5.146 -20.819 1.00 85.38 108 GLU A O 1
ATOM 859 N N . GLN A 1 109 ? 4.388 4.230 -19.005 1.00 78.38 109 GLN A N 1
ATOM 860 C CA . GLN A 1 109 ? 3.004 4.462 -19.441 1.00 78.38 109 GLN A CA 1
ATOM 861 C C . GLN A 1 109 ? 2.311 5.653 -18.768 1.00 78.38 109 GLN A C 1
ATOM 863 O O . GLN A 1 109 ? 1.298 6.128 -19.277 1.00 78.38 109 GLN A O 1
ATOM 868 N N . GLY A 1 110 ? 2.796 6.101 -17.610 1.00 72.94 110 GLY A N 1
ATOM 869 C CA . GLY A 1 110 ? 2.058 7.014 -16.743 1.00 72.94 110 GLY A CA 1
ATOM 870 C C . GLY A 1 110 ? 2.813 8.303 -16.412 1.00 72.94 110 GLY A C 1
ATOM 871 O O . GLY A 1 110 ? 3.034 9.120 -17.307 1.00 72.94 110 GLY A O 1
ATOM 872 N N . PRO A 1 111 ? 3.114 8.548 -15.124 1.00 72.88 111 PRO A N 1
ATOM 873 C CA . PRO A 1 111 ? 3.607 9.838 -14.653 1.00 72.88 111 PRO A CA 1
ATOM 874 C C . PRO A 1 111 ? 5.104 10.027 -14.924 1.00 72.88 111 PRO A C 1
ATOM 876 O O . PRO A 1 111 ? 5.826 9.059 -15.168 1.00 72.88 111 PRO A O 1
ATOM 879 N N . ASP A 1 112 ? 5.578 11.274 -14.830 1.00 86.94 112 ASP A N 1
ATOM 880 C CA . ASP A 1 112 ? 7.007 11.596 -14.900 1.00 86.94 112 ASP A CA 1
ATOM 881 C C . ASP A 1 112 ? 7.717 10.998 -13.677 1.00 86.94 112 ASP A C 1
ATOM 883 O O . ASP A 1 112 ? 7.746 11.571 -12.586 1.00 86.94 112 ASP A O 1
ATOM 887 N N . MET A 1 113 ? 8.196 9.766 -13.842 1.00 92.19 113 MET A N 1
ATOM 888 C CA . MET A 1 113 ? 8.755 8.954 -12.776 1.00 92.19 113 MET A CA 1
ATOM 889 C C . MET A 1 113 ? 10.174 8.519 -13.120 1.00 92.19 113 MET A C 1
ATOM 891 O O . MET A 1 113 ? 10.458 8.001 -14.201 1.00 92.19 113 MET A O 1
ATOM 895 N N . THR A 1 114 ? 11.074 8.675 -12.154 1.00 93.12 114 THR A N 1
ATOM 896 C CA . THR A 1 114 ? 12.487 8.317 -12.292 1.00 93.12 114 THR A CA 1
ATOM 897 C C . THR A 1 114 ? 12.921 7.368 -11.183 1.00 93.12 114 THR A C 1
ATOM 899 O O . THR A 1 114 ? 12.435 7.442 -10.056 1.00 93.12 114 THR A O 1
ATOM 902 N N . PHE A 1 115 ? 13.847 6.462 -11.500 1.00 94.75 115 PHE A N 1
ATOM 903 C CA . PHE A 1 115 ? 14.446 5.572 -10.509 1.00 94.75 115 PHE A CA 1
ATOM 904 C C . PHE A 1 115 ? 15.817 6.088 -10.072 1.00 94.75 115 PHE A C 1
ATOM 906 O O . PHE A 1 115 ? 16.761 6.150 -10.866 1.00 94.75 115 PHE A O 1
ATOM 913 N N . ASP A 1 116 ? 15.938 6.418 -8.789 1.00 94.81 116 ASP A N 1
ATOM 914 C CA . ASP A 1 116 ? 17.204 6.724 -8.140 1.00 94.81 116 ASP A CA 1
ATOM 915 C C . ASP A 1 116 ? 17.802 5.445 -7.549 1.00 94.81 116 ASP A C 1
ATOM 917 O O . ASP A 1 116 ? 17.476 5.008 -6.442 1.00 94.81 116 ASP A O 1
ATOM 921 N N . LYS A 1 117 ? 18.722 4.851 -8.308 1.00 93.56 117 LYS A N 1
ATOM 922 C CA . LYS A 1 117 ? 19.393 3.607 -7.927 1.00 93.56 117 LYS A CA 1
ATOM 923 C C . LYS A 1 117 ? 20.285 3.744 -6.689 1.00 93.56 117 LYS A C 1
ATOM 925 O O . LYS A 1 117 ? 20.521 2.747 -6.012 1.00 93.56 117 LYS A O 1
ATOM 930 N N . GLU A 1 118 ? 20.824 4.930 -6.401 1.00 95.31 118 GLU A N 1
ATOM 931 C CA . GLU A 1 118 ? 21.684 5.117 -5.223 1.00 95.31 118 GLU A CA 1
ATOM 932 C C . GLU A 1 118 ? 20.860 5.135 -3.935 1.00 95.31 118 GLU A C 1
ATOM 934 O O . GLU A 1 118 ? 21.308 4.624 -2.904 1.00 95.31 118 GLU A O 1
ATOM 939 N N . ARG A 1 119 ? 19.649 5.700 -4.002 1.00 95.56 119 ARG A N 1
ATOM 940 C CA . ARG A 1 119 ? 18.716 5.757 -2.870 1.00 95.56 119 ARG A CA 1
ATOM 941 C C . ARG A 1 119 ? 17.770 4.562 -2.777 1.00 95.56 119 ARG A C 1
ATOM 943 O O . ARG A 1 119 ? 17.170 4.391 -1.715 1.00 95.56 119 ARG A O 1
ATOM 950 N N . ASP A 1 120 ? 17.701 3.744 -3.828 1.00 97.06 120 ASP A N 1
ATOM 951 C CA . ASP A 1 120 ? 16.729 2.658 -3.979 1.00 97.06 120 ASP A CA 1
ATOM 952 C C . ASP A 1 120 ? 15.291 3.187 -3.856 1.00 97.06 120 ASP A C 1
ATOM 954 O O . ASP A 1 120 ? 14.490 2.764 -3.018 1.00 97.06 120 ASP A O 1
ATOM 958 N N . THR A 1 121 ? 15.005 4.209 -4.662 1.00 96.75 121 THR A N 1
ATOM 959 C CA . THR A 1 121 ? 13.781 5.003 -4.561 1.00 96.75 121 THR A CA 1
ATOM 960 C C . THR A 1 121 ? 13.272 5.374 -5.945 1.00 96.75 121 THR A C 1
ATOM 962 O O . THR A 1 121 ? 14.023 5.894 -6.769 1.00 96.75 121 THR A O 1
ATOM 965 N N . PHE A 1 122 ? 11.977 5.178 -6.178 1.00 96.00 122 PHE A N 1
ATOM 966 C CA . PHE A 1 122 ? 11.277 5.823 -7.287 1.00 96.00 122 PHE A CA 1
ATOM 967 C C . PHE A 1 122 ? 10.794 7.207 -6.863 1.00 96.00 122 PHE A C 1
ATOM 969 O O . PHE A 1 122 ? 10.283 7.371 -5.756 1.00 96.00 122 PHE A O 1
ATOM 976 N N . VAL A 1 123 ? 10.962 8.193 -7.737 1.00 94.44 123 VAL A N 1
ATOM 977 C CA . VAL A 1 123 ? 10.514 9.572 -7.528 1.00 94.44 123 VAL A CA 1
ATOM 978 C C . VAL A 1 123 ? 9.525 9.921 -8.627 1.00 94.44 123 VAL A C 1
ATOM 980 O O . VAL A 1 123 ? 9.883 9.840 -9.802 1.00 94.44 123 VAL A O 1
ATOM 983 N N . VAL A 1 124 ? 8.312 10.308 -8.244 1.00 92.50 124 VAL A N 1
ATOM 984 C CA . VAL A 1 124 ? 7.267 10.790 -9.155 1.00 92.50 124 VAL A CA 1
ATOM 985 C C . VAL A 1 124 ? 7.194 12.312 -9.057 1.00 92.50 124 VAL A C 1
ATOM 987 O O . VAL A 1 124 ? 7.013 12.831 -7.956 1.00 92.50 124 VAL A O 1
ATOM 990 N N . ASP A 1 125 ? 7.339 13.022 -10.179 1.00 91.88 125 ASP A N 1
ATOM 991 C CA . ASP A 1 125 ? 7.027 14.454 -10.286 1.00 91.88 125 ASP A CA 1
ATOM 992 C C . ASP A 1 125 ? 5.527 14.610 -10.590 1.00 91.88 125 ASP A C 1
ATOM 994 O O . ASP A 1 125 ? 5.034 14.232 -11.654 1.00 91.88 125 ASP A O 1
ATOM 998 N N . MET A 1 126 ? 4.794 15.161 -9.625 1.00 86.81 126 MET A N 1
ATOM 999 C CA . MET A 1 126 ? 3.354 15.419 -9.688 1.00 86.81 126 MET A CA 1
ATOM 1000 C C . MET A 1 126 ? 3.017 16.681 -10.506 1.00 86.81 126 MET A C 1
ATOM 1002 O O . MET A 1 126 ? 1.842 17.023 -10.661 1.00 86.81 126 MET A O 1
ATOM 1006 N N . GLY A 1 127 ? 4.032 17.359 -11.055 1.00 85.62 127 GLY A N 1
ATOM 1007 C CA . GLY A 1 127 ? 3.903 18.513 -11.938 1.00 85.62 127 GLY A CA 1
ATOM 1008 C C . GLY A 1 127 ? 3.934 19.860 -11.213 1.00 85.62 127 GLY A C 1
ATOM 1009 O O . GLY A 1 127 ? 4.008 19.951 -9.993 1.00 85.62 127 GLY A O 1
ATOM 1010 N N . GLU A 1 128 ? 3.877 20.946 -11.986 1.00 84.12 128 GLU A N 1
ATOM 1011 C CA . GLU A 1 128 ? 3.934 22.321 -11.455 1.00 84.12 128 GLU A CA 1
ATOM 1012 C C . GLU A 1 128 ? 2.589 22.822 -10.895 1.00 84.12 128 GLU A C 1
ATOM 1014 O O . GLU A 1 128 ? 2.532 23.892 -10.292 1.00 84.12 128 GLU A O 1
ATOM 1019 N N . ASP A 1 129 ? 1.504 22.067 -11.099 1.00 83.75 129 ASP A N 1
ATOM 1020 C CA . ASP A 1 129 ? 0.154 22.427 -10.644 1.00 83.75 129 ASP A CA 1
ATOM 1021 C C . ASP A 1 129 ? -0.115 22.043 -9.176 1.00 83.75 129 ASP A C 1
ATOM 1023 O O . ASP A 1 129 ? -1.153 22.413 -8.615 1.00 83.75 129 ASP A O 1
ATOM 1027 N N . VAL A 1 130 ? 0.804 21.309 -8.542 1.00 81.00 130 VAL A N 1
ATOM 1028 C CA . VAL A 1 130 ? 0.763 21.004 -7.107 1.00 81.00 130 VAL A CA 1
ATOM 1029 C C . VAL A 1 130 ? 1.681 21.944 -6.322 1.00 81.00 130 VAL A C 1
ATOM 1031 O O . VAL A 1 130 ? 2.563 22.588 -6.881 1.00 81.00 130 VAL A O 1
ATOM 1034 N N . ASP A 1 131 ? 1.462 22.044 -5.010 1.00 82.06 131 ASP A N 1
ATOM 1035 C CA . ASP A 1 131 ? 2.369 22.783 -4.123 1.00 82.06 131 ASP A CA 1
ATOM 1036 C C . ASP A 1 131 ? 3.796 22.213 -4.232 1.00 82.06 131 ASP A C 1
ATOM 1038 O O . ASP A 1 131 ? 3.961 20.993 -4.293 1.00 82.06 131 ASP A O 1
ATOM 1042 N N . ASP A 1 132 ? 4.819 23.074 -4.223 1.00 78.44 132 ASP A N 1
ATOM 1043 C CA . ASP A 1 132 ? 6.231 22.672 -4.281 1.00 78.44 132 ASP A CA 1
ATOM 1044 C C . ASP A 1 132 ? 6.579 21.637 -3.193 1.00 78.44 132 ASP A C 1
ATOM 1046 O O . ASP A 1 132 ? 7.391 20.739 -3.429 1.00 78.44 132 ASP A O 1
ATOM 1050 N N . GLU A 1 133 ? 5.946 21.713 -2.013 1.00 79.81 133 GLU A N 1
ATOM 1051 C CA . GLU A 1 133 ? 6.140 20.742 -0.924 1.00 79.81 133 GLU A CA 1
ATOM 1052 C C . GLU A 1 133 ? 5.542 19.352 -1.222 1.00 79.81 133 GLU A C 1
ATOM 1054 O O . GLU A 1 133 ? 5.916 18.369 -0.580 1.00 79.81 133 GLU A O 1
ATOM 1059 N N . CYS A 1 134 ? 4.627 19.254 -2.187 1.00 78.69 134 CYS A N 1
ATOM 1060 C CA . CYS A 1 134 ? 3.974 18.019 -2.635 1.00 78.69 134 CYS A CA 1
ATOM 1061 C C . CYS A 1 134 ? 4.359 17.629 -4.069 1.00 78.69 134 CYS A C 1
ATOM 1063 O O . CYS A 1 134 ? 3.793 16.685 -4.616 1.00 78.69 134 CYS A O 1
ATOM 1065 N N . ARG A 1 135 ? 5.3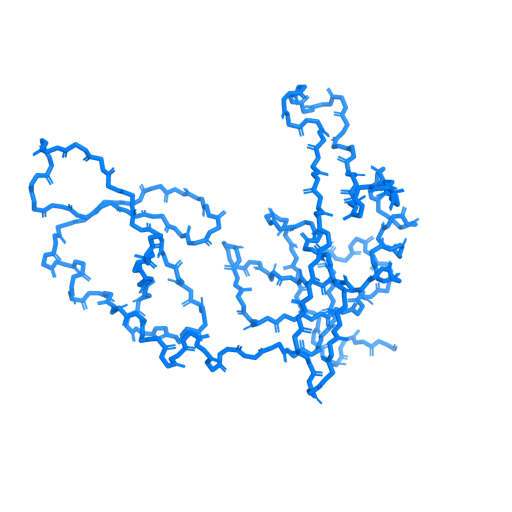06 18.349 -4.683 1.00 85.75 135 ARG A N 1
ATOM 1066 C CA . ARG A 1 135 ? 5.710 18.127 -6.073 1.00 85.75 135 ARG A CA 1
ATOM 1067 C C . ARG A 1 135 ? 6.305 16.748 -6.304 1.00 85.75 135 ARG A C 1
ATOM 1069 O O . ARG A 1 135 ? 6.059 16.155 -7.345 1.00 85.75 135 ARG A O 1
ATOM 1076 N N . PHE A 1 136 ? 7.081 16.242 -5.352 1.00 91.00 136 PHE A N 1
ATOM 1077 C CA . PHE A 1 136 ? 7.746 14.954 -5.491 1.00 91.00 136 PHE A CA 1
ATOM 1078 C C . PHE A 1 136 ? 7.211 13.947 -4.484 1.00 91.00 136 PHE A C 1
ATOM 1080 O O . PHE A 1 136 ? 7.267 14.178 -3.275 1.00 91.00 136 PHE A O 1
ATOM 1087 N N . GLU A 1 137 ? 6.765 12.802 -4.987 1.00 91.38 137 GLU A N 1
ATOM 1088 C CA . GLU A 1 137 ? 6.446 11.638 -4.166 1.00 91.38 137 GLU A CA 1
ATOM 1089 C C . GLU A 1 137 ? 7.581 10.616 -4.269 1.00 91.38 137 GLU A C 1
ATOM 1091 O O . GLU A 1 137 ? 7.995 10.231 -5.364 1.00 91.38 137 GLU A O 1
ATOM 1096 N N . GLU A 1 138 ? 8.108 10.187 -3.120 1.00 93.62 138 GLU A N 1
ATOM 1097 C CA . GLU A 1 138 ? 9.219 9.240 -3.045 1.00 93.62 138 GLU A CA 1
ATOM 1098 C C . GLU A 1 138 ? 8.766 7.879 -2.521 1.00 93.62 138 GLU A C 1
ATOM 1100 O O . GLU A 1 138 ? 8.185 7.760 -1.440 1.00 93.62 138 GLU A O 1
ATOM 1105 N N . TYR A 1 139 ? 9.141 6.832 -3.246 1.00 95.00 139 TYR A N 1
ATOM 1106 C CA . TYR A 1 139 ? 8.764 5.459 -2.956 1.00 95.00 139 TYR A CA 1
ATOM 1107 C C . TYR A 1 139 ? 10.002 4.590 -2.792 1.00 95.00 139 TYR A C 1
ATOM 1109 O O . TYR A 1 139 ? 10.608 4.136 -3.765 1.00 95.00 139 TYR A O 1
ATOM 1117 N N . LYS A 1 140 ? 10.391 4.373 -1.536 1.00 96.44 140 LYS A N 1
ATOM 1118 C CA . LYS A 1 140 ? 11.573 3.586 -1.187 1.00 96.44 140 LYS A CA 1
ATOM 1119 C C . LYS A 1 140 ? 11.313 2.082 -1.297 1.00 96.44 140 LYS A C 1
ATOM 1121 O O . LYS A 1 140 ? 10.265 1.605 -0.858 1.00 96.44 140 LYS A O 1
ATOM 1126 N N . GLY A 1 141 ? 12.300 1.356 -1.813 1.00 96.50 141 GLY A N 1
ATOM 1127 C CA . GLY A 1 141 ? 12.305 -0.099 -1.882 1.00 96.50 141 GLY A CA 1
ATOM 1128 C C . GLY A 1 141 ? 12.271 -0.768 -0.508 1.00 96.50 141 GLY A C 1
ATOM 1129 O O . GLY A 1 141 ? 12.836 -0.279 0.481 1.00 96.50 141 GLY A O 1
ATOM 1130 N N . PHE A 1 142 ? 11.583 -1.903 -0.432 1.00 96.50 142 PHE A N 1
ATOM 1131 C CA . PHE A 1 142 ? 11.550 -2.764 0.746 1.00 96.50 142 PHE A CA 1
ATOM 1132 C C . PHE A 1 142 ? 11.278 -4.219 0.368 1.00 96.50 142 PHE A C 1
ATOM 1134 O O . PHE A 1 142 ? 10.799 -4.522 -0.721 1.00 96.50 142 PHE A O 1
ATOM 1141 N N . ASP A 1 143 ? 11.560 -5.129 1.297 1.00 96.81 143 ASP A N 1
ATOM 1142 C CA . ASP A 1 143 ? 11.395 -6.557 1.056 1.00 96.81 143 ASP A CA 1
ATOM 1143 C C . ASP A 1 143 ? 10.075 -7.079 1.628 1.00 96.81 143 ASP A C 1
ATOM 1145 O O . ASP A 1 143 ? 9.696 -6.783 2.768 1.00 96.81 143 ASP A O 1
ATOM 1149 N N . ILE A 1 144 ? 9.405 -7.923 0.847 1.00 94.38 144 ILE A N 1
ATOM 1150 C CA . ILE A 1 144 ? 8.259 -8.729 1.272 1.00 94.38 144 ILE A CA 1
ATOM 1151 C C . ILE A 1 144 ? 8.584 -10.213 1.125 1.00 94.38 144 ILE A C 1
ATOM 1153 O O . ILE A 1 144 ? 9.427 -10.601 0.319 1.00 94.38 144 ILE A O 1
ATOM 1157 N N . THR A 1 145 ? 7.873 -11.060 1.868 1.00 93.56 145 THR A N 1
ATOM 1158 C CA . THR A 1 145 ? 7.888 -12.508 1.639 1.00 93.56 145 THR A CA 1
ATOM 1159 C C . THR A 1 145 ? 6.650 -12.901 0.844 1.00 93.56 145 THR A C 1
ATOM 1161 O O . THR A 1 145 ? 5.529 -12.666 1.297 1.00 93.56 145 THR A O 1
ATOM 1164 N N . PHE A 1 146 ? 6.846 -13.543 -0.304 1.00 94.00 146 PHE A N 1
ATOM 1165 C CA . PHE A 1 146 ? 5.782 -14.113 -1.125 1.00 94.00 146 PHE A CA 1
ATOM 1166 C C . PHE A 1 146 ? 6.153 -15.552 -1.496 1.00 94.00 146 PHE A C 1
ATOM 1168 O O . PHE A 1 146 ? 7.247 -15.803 -1.989 1.00 94.00 146 PHE A O 1
ATOM 1175 N N . GLU A 1 147 ? 5.276 -16.509 -1.176 1.00 91.62 147 GLU A N 1
ATOM 1176 C CA . GLU A 1 147 ? 5.493 -17.952 -1.410 1.00 91.62 147 GLU A CA 1
ATOM 1177 C C . GLU A 1 147 ? 6.832 -18.506 -0.870 1.00 91.62 147 GLU A C 1
ATOM 1179 O O . GLU A 1 147 ? 7.379 -19.484 -1.371 1.00 91.62 147 GLU A O 1
ATOM 1184 N N . GLY A 1 148 ? 7.352 -17.907 0.206 1.00 90.38 148 GLY A N 1
ATOM 1185 C CA . GLY A 1 148 ? 8.624 -18.302 0.823 1.00 90.38 148 GLY A CA 1
ATOM 1186 C C . GLY A 1 148 ? 9.866 -17.676 0.183 1.00 90.38 148 GLY A C 1
ATOM 1187 O O . GLY A 1 148 ? 10.971 -17.907 0.673 1.00 90.38 148 GLY A O 1
ATOM 1188 N N . GLU A 1 149 ? 9.699 -16.850 -0.850 1.00 94.06 149 GLU A N 1
ATOM 1189 C CA . GLU A 1 149 ? 10.765 -16.062 -1.463 1.00 94.06 149 GLU A CA 1
ATOM 1190 C C . GLU A 1 149 ? 10.718 -14.606 -0.992 1.00 94.06 149 GLU A C 1
ATOM 1192 O O . GLU A 1 149 ? 9.645 -14.036 -0.789 1.00 94.06 149 GLU A O 1
ATOM 1197 N N . LEU A 1 150 ? 11.893 -13.992 -0.843 1.00 95.69 150 LEU A N 1
ATOM 1198 C CA . LEU A 1 150 ? 12.002 -12.547 -0.663 1.00 95.69 150 LEU A CA 1
ATOM 1199 C C . LEU A 1 150 ? 11.835 -11.862 -2.023 1.00 95.69 150 LEU A C 1
ATOM 1201 O O . LEU A 1 150 ? 12.560 -12.185 -2.967 1.00 95.69 150 LEU A O 1
ATOM 1205 N N . LYS A 1 151 ? 10.898 -10.917 -2.110 1.00 97.38 151 LYS A N 1
ATOM 1206 C CA . LYS A 1 151 ? 10.706 -10.030 -3.263 1.00 97.38 151 LYS A CA 1
ATOM 1207 C C . LYS A 1 151 ? 11.006 -8.599 -2.839 1.00 97.38 151 LYS A C 1
ATOM 1209 O O . LYS A 1 151 ? 10.511 -8.161 -1.802 1.00 97.38 151 LYS A O 1
ATOM 1214 N N . HIS A 1 152 ? 11.787 -7.892 -3.647 1.00 97.75 152 HIS A N 1
ATOM 1215 C CA . HIS A 1 152 ? 12.075 -6.478 -3.442 1.00 97.75 152 HIS A CA 1
ATOM 1216 C C . HIS A 1 152 ? 11.059 -5.637 -4.215 1.00 97.75 152 HIS A C 1
ATOM 1218 O O . HIS A 1 152 ? 10.903 -5.817 -5.426 1.00 97.75 152 HIS A O 1
ATOM 1224 N N . VAL A 1 153 ? 10.326 -4.780 -3.509 1.00 97.94 153 VAL A N 1
ATOM 1225 C CA . VAL A 1 153 ? 9.134 -4.106 -4.030 1.00 97.94 153 VAL A CA 1
ATOM 1226 C C . VAL A 1 153 ? 9.064 -2.639 -3.616 1.00 97.94 153 VAL A C 1
ATOM 1228 O O . VAL A 1 153 ? 9.707 -2.204 -2.663 1.00 97.94 153 VAL A O 1
ATOM 1231 N N . TYR A 1 154 ? 8.218 -1.893 -4.321 1.00 97.06 154 TYR A N 1
ATOM 1232 C CA . TYR A 1 154 ? 7.974 -0.468 -4.146 1.00 97.06 154 TYR A CA 1
ATOM 1233 C C . TYR A 1 154 ? 6.465 -0.217 -4.038 1.00 97.06 154 TYR A C 1
ATOM 1235 O O . TYR A 1 154 ? 5.682 -0.745 -4.830 1.00 97.06 154 TYR A O 1
ATOM 1243 N N . ALA A 1 155 ? 6.043 0.592 -3.065 1.00 94.81 155 ALA A N 1
ATOM 1244 C CA . ALA A 1 155 ? 4.637 0.947 -2.840 1.00 94.81 155 ALA A CA 1
ATOM 1245 C C . ALA A 1 155 ? 4.227 2.178 -3.671 1.00 94.81 155 ALA A C 1
ATOM 1247 O O . ALA A 1 155 ? 3.812 3.189 -3.112 1.00 94.81 155 ALA A O 1
ATOM 1248 N N . ILE A 1 156 ? 4.427 2.120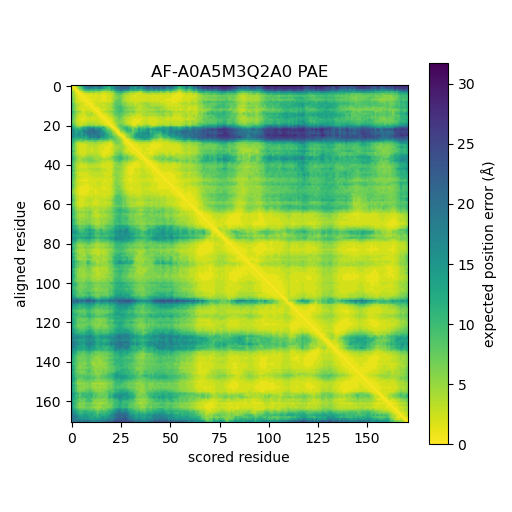 -4.994 1.00 92.38 156 ILE A N 1
ATOM 1249 C CA . ILE A 1 156 ? 4.168 3.251 -5.900 1.00 92.38 156 ILE A CA 1
ATOM 1250 C C . ILE A 1 156 ? 2.687 3.633 -5.861 1.00 92.38 156 ILE A C 1
ATOM 1252 O O . ILE A 1 156 ? 1.816 2.787 -6.071 1.00 92.38 156 ILE A O 1
ATOM 1256 N N . GLY A 1 157 ? 2.402 4.909 -5.620 1.00 85.50 157 GLY A N 1
ATOM 1257 C CA . GLY A 1 157 ? 1.036 5.401 -5.513 1.00 85.50 157 GLY A CA 1
ATOM 1258 C C . GLY A 1 157 ? 0.303 4.901 -4.271 1.00 85.50 157 GLY A C 1
ATOM 1259 O O . GLY A 1 157 ? -0.904 4.672 -4.331 1.00 85.50 157 GLY A O 1
ATOM 1260 N N . ASP A 1 158 ? 1.001 4.682 -3.152 1.00 82.12 158 ASP A N 1
ATOM 1261 C CA . ASP A 1 158 ? 0.345 4.520 -1.849 1.00 82.12 158 ASP A CA 1
ATOM 1262 C C . ASP A 1 158 ? -0.439 5.802 -1.512 1.00 82.12 158 ASP A C 1
ATOM 1264 O O . ASP A 1 158 ? 0.136 6.819 -1.129 1.00 82.12 158 ASP A O 1
ATOM 1268 N N . GLY A 1 159 ? -1.759 5.766 -1.717 1.00 77.69 159 GLY A N 1
ATOM 1269 C CA . GLY A 1 159 ? -2.630 6.947 -1.676 1.00 77.69 159 GLY A CA 1
ATOM 1270 C C . GLY A 1 159 ? -3.239 7.345 -3.024 1.00 77.69 159 GLY A C 1
ATOM 1271 O O . GLY A 1 159 ? -3.949 8.346 -3.103 1.00 77.69 159 GLY A O 1
ATOM 1272 N N . TRP A 1 160 ? -2.985 6.582 -4.086 1.00 87.75 160 TRP A N 1
ATOM 1273 C CA . TRP A 1 160 ? -3.640 6.740 -5.383 1.00 87.75 160 TRP A CA 1
ATOM 1274 C C . TRP A 1 160 ? -4.874 5.836 -5.495 1.00 87.75 160 TRP A C 1
ATOM 1276 O O . TRP A 1 160 ? -5.142 4.983 -4.646 1.00 87.75 160 TRP A O 1
ATOM 1286 N N . VAL A 1 161 ? -5.649 6.037 -6.560 1.00 89.44 161 VAL A N 1
ATOM 1287 C CA . VAL A 1 161 ? -6.912 5.332 -6.815 1.00 89.44 161 VAL A CA 1
ATOM 1288 C C . VAL A 1 161 ? -6.697 4.025 -7.583 1.00 89.44 161 VAL A C 1
ATOM 1290 O O . VAL A 1 161 ? -7.202 3.841 -8.683 1.00 89.44 161 VAL A O 1
ATOM 1293 N N . TRP A 1 162 ? -5.896 3.121 -7.016 1.00 92.88 162 TRP A N 1
ATOM 1294 C CA . TRP A 1 162 ? -5.664 1.801 -7.604 1.00 92.88 162 TRP A CA 1
ATOM 1295 C C . TRP A 1 162 ? -6.910 0.918 -7.548 1.00 92.88 162 TRP A C 1
ATOM 1297 O O . TRP A 1 162 ? -7.532 0.762 -6.494 1.00 92.88 162 TRP A O 1
ATOM 1307 N N . ASP A 1 163 ? -7.173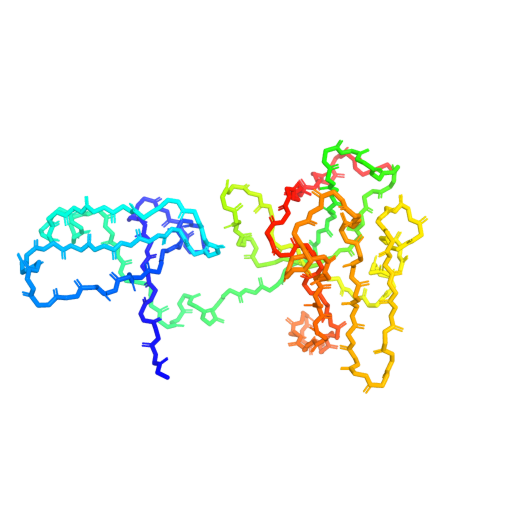 0.232 -8.649 1.00 92.62 163 ASP A N 1
ATOM 1308 C CA . ASP A 1 163 ? -8.130 -0.858 -8.753 1.00 92.62 163 ASP A CA 1
ATOM 1309 C C . ASP A 1 163 ? -7.391 -2.184 -8.921 1.00 92.62 163 ASP A C 1
ATOM 1311 O O . ASP A 1 163 ? -6.393 -2.282 -9.637 1.00 92.62 163 ASP A O 1
ATOM 1315 N N . GLU A 1 164 ? -7.893 -3.223 -8.257 1.00 93.00 164 GLU A N 1
ATOM 1316 C CA . GLU A 1 164 ? -7.481 -4.594 -8.533 1.00 93.00 164 GLU A CA 1
ATOM 1317 C C . GLU A 1 164 ? -8.329 -5.151 -9.676 1.00 93.00 164 GLU A C 1
ATOM 1319 O O . GLU A 1 164 ? -9.556 -5.198 -9.578 1.00 93.00 164 GLU A O 1
ATOM 1324 N N . ILE A 1 165 ? -7.671 -5.595 -10.745 1.00 92.56 165 ILE A N 1
ATOM 1325 C CA . ILE A 1 165 ? -8.339 -6.113 -11.934 1.00 92.56 165 ILE A CA 1
ATOM 1326 C C . ILE A 1 165 ? -8.716 -7.586 -11.721 1.00 92.56 165 ILE A C 1
ATOM 1328 O O . ILE A 1 165 ? -7.834 -8.402 -11.417 1.00 92.56 165 ILE A O 1
ATOM 1332 N N . PRO A 1 166 ? -10.002 -7.957 -11.881 1.00 86.06 166 PRO A N 1
ATOM 1333 C CA . PRO A 1 166 ? -10.436 -9.342 -11.775 1.00 86.06 166 PRO A CA 1
ATOM 1334 C C . PRO A 1 166 ? -9.739 -10.237 -12.811 1.00 86.06 166 PRO A C 1
ATOM 1336 O O . PRO A 1 166 ? -9.542 -9.808 -13.950 1.00 86.06 166 PRO A O 1
ATOM 1339 N N . PRO A 1 167 ? -9.405 -11.499 -12.480 1.00 80.31 167 PRO A N 1
ATOM 1340 C CA . PRO A 1 167 ? -8.734 -12.407 -13.412 1.00 80.31 167 PRO A CA 1
ATOM 1341 C C . PRO A 1 167 ? -9.439 -12.579 -14.764 1.00 80.31 167 PRO A C 1
ATOM 1343 O O . PRO A 1 167 ? -8.781 -12.797 -15.776 1.00 80.31 167 PRO A O 1
ATOM 1346 N N . GLU A 1 168 ? -10.768 -12.490 -14.789 1.00 80.44 168 GLU A N 1
ATOM 1347 C CA . GLU A 1 168 ? -11.602 -12.569 -15.992 1.00 80.44 168 GLU A CA 1
ATOM 1348 C C . GLU A 1 168 ? -11.462 -11.382 -16.962 1.00 80.44 168 GLU A C 1
ATOM 1350 O O . GLU A 1 168 ? -11.878 -11.503 -18.115 1.00 80.44 168 GLU A O 1
ATOM 1355 N N . GLU A 1 169 ? -10.888 -10.262 -16.520 1.00 76.25 169 GLU A N 1
ATOM 1356 C CA . GLU A 1 169 ? -10.682 -9.047 -17.324 1.00 76.25 169 GLU A CA 1
ATOM 1357 C C . GLU A 1 169 ? -9.246 -8.920 -17.857 1.00 76.25 169 GLU A C 1
ATOM 1359 O O . GLU A 1 169 ? -8.949 -8.023 -18.646 1.00 76.25 169 GLU A O 1
ATOM 1364 N N . ILE A 1 170 ? -8.360 -9.840 -17.470 1.00 71.75 170 ILE A N 1
ATOM 1365 C CA . ILE A 1 170 ? -6.982 -9.910 -17.959 1.00 71.75 170 ILE A CA 1
ATOM 1366 C C . ILE A 1 170 ? -6.997 -10.645 -19.307 1.00 71.75 170 ILE A C 1
ATOM 1368 O O . ILE A 1 170 ? -7.322 -11.834 -19.359 1.00 71.75 170 ILE A O 1
ATOM 1372 N N . GLN A 1 171 ? -6.698 -9.927 -20.394 1.00 58.94 171 GLN A N 1
ATOM 1373 C CA . GLN A 1 171 ? -6.689 -10.467 -21.764 1.00 58.94 171 GLN A CA 1
ATOM 1374 C C . GLN A 1 171 ? -5.439 -11.291 -22.085 1.00 58.94 171 GLN A C 1
ATOM 1376 O O . GLN A 1 171 ? -4.339 -10.944 -21.600 1.00 58.94 171 GLN A O 1
#

Organism: NCBI:txid418719

Sequence (171 aa):
MSTDTYIPKENTYPNGAITICRFSEQEAGYVKFAPMGGGPVYRMPEAKFEETFRKVSQNEINNVQYRAAYFNIDGAYDDPIPGYTTGRLWNGFAMPVFEEKGALMLAEQGPDMTFDKERDTFVVDMGEDVDDECRFEEYKGFDITFEGELKHVYAIGDGWVWDEIPPEEIQ

Foldseek 3Di:
DPQWWKAFPPDAPPERIKGWDDDDPVDPQKTWIAGDLDDDIDIDGPVVCVVTMDTDDPVSVVPQAKDWFFKDAVCLDVATAIFIASQDDDVNATFTKHAPVSVVSCCVRHFVWDQDPVQQWIWGQPDPVDDPVPRIDIWHWDWHADPNDITIITRPPSPGRMDTDDPVRHD

pLDDT: mean 86.83, std 10.36, range [33.84, 97.94]